Protein AF-A0A1M3BDH1-F1 (afdb_monomer_lite)

Sequence (117 aa):
MFLRNKLSYFINWSAKTAGNPFTFVIALIILFIWLLIGLWRGFSAEWLLILDTIATINASLMVFIIQNTQLRENKALHLKIDGLIKATKDVTNELIAIETAEEEKIEKLRSELIDDL

Radius of gyration: 25.89 Å; chains: 1; bounding box: 46×57×61 Å

Secondary structure (DSSP, 8-state):
-HHHHHHHHHHHHHHHHHTSHHHHHHHHHHHHHHHHHHHHTT--HHHHHHHHHHHHHHHHHHHHHHHHHHHHHHHHHHHHHHHHHHHSTT--HHHHTGGGS-HHHHHHHHHHHHHT-

Foldseek 3Di:
DVVVVVVVVVVVVCVVLVPDVVNVVVVVVVVVVLVVVCVVVVVDPVSVVVVVVVVVVVVVVVVVVCVVVVVVVVVVVLVVVLVVQVVDPPDDPCVSVVVPDDPVVNVVVVVVVVVVD

Structure (mmCIF, N/CA/C/O backbone):
data_AF-A0A1M3BDH1-F1
#
_entry.id   AF-A0A1M3BDH1-F1
#
loop_
_atom_site.group_PDB
_atom_site.id
_atom_site.type_symbol
_atom_site.label_atom_id
_atom_site.label_alt_id
_atom_site.label_comp_id
_atom_site.label_asym_id
_atom_site.label_entity_id
_atom_site.label_seq_id
_atom_site.pdbx_PDB_ins_code
_atom_site.Cartn_x
_atom_site.Cartn_y
_atom_site.Cartn_z
_atom_site.occupancy
_atom_site.B_iso_or_equiv
_atom_site.auth_seq_id
_atom_site.auth_comp_id
_atom_site.auth_asym_id
_atom_site.auth_atom_id
_atom_site.pdbx_PDB_model_num
ATOM 1 N N . MET A 1 1 ? 3.274 30.036 5.126 1.00 50.44 1 MET A N 1
ATOM 2 C CA . MET A 1 1 ? 1.935 30.369 4.573 1.00 50.44 1 MET A CA 1
ATOM 3 C C . MET A 1 1 ? 1.907 30.388 3.036 1.00 50.44 1 MET A C 1
ATOM 5 O O . MET A 1 1 ? 1.033 29.745 2.472 1.00 50.44 1 MET A O 1
ATOM 9 N N . PHE A 1 2 ? 2.882 31.002 2.343 1.00 51.62 2 PHE A N 1
ATOM 10 C CA . PHE A 1 2 ? 2.951 31.056 0.864 1.00 51.62 2 PHE A CA 1
ATOM 11 C C . PHE A 1 2 ? 3.079 29.700 0.132 1.00 51.62 2 PHE A C 1
ATOM 13 O O . PHE A 1 2 ? 2.505 29.541 -0.944 1.00 51.62 2 PHE A O 1
ATOM 20 N N . LEU A 1 3 ? 3.764 28.701 0.709 1.00 56.53 3 LEU A N 1
ATOM 21 C CA . LEU A 1 3 ? 3.866 27.361 0.101 1.00 56.53 3 LEU A CA 1
ATOM 22 C C . LEU A 1 3 ? 2.522 26.619 0.041 1.00 56.53 3 LEU A C 1
ATOM 24 O O . LEU A 1 3 ? 2.271 25.881 -0.908 1.00 56.53 3 LEU A O 1
ATOM 28 N N . ARG A 1 4 ? 1.636 26.846 1.019 1.00 54.53 4 ARG A N 1
ATOM 29 C CA . ARG A 1 4 ? 0.364 26.119 1.133 1.00 54.53 4 ARG A CA 1
ATOM 30 C C . ARG A 1 4 ? -0.608 26.485 0.011 1.00 54.53 4 ARG A C 1
ATOM 32 O O . ARG A 1 4 ? -1.314 25.612 -0.476 1.00 54.53 4 ARG A O 1
ATOM 39 N N . ASN A 1 5 ? -0.584 27.744 -0.433 1.00 56.50 5 ASN A N 1
ATOM 40 C CA . ASN A 1 5 ? -1.422 28.212 -1.536 1.00 56.50 5 ASN A CA 1
ATOM 41 C C . ASN A 1 5 ? -0.896 27.719 -2.892 1.00 56.50 5 ASN A C 1
ATOM 43 O O . ASN A 1 5 ? -1.677 27.233 -3.697 1.00 56.50 5 ASN A O 1
ATOM 47 N N . LYS A 1 6 ? 0.420 27.759 -3.152 1.00 60.91 6 LYS A N 1
ATOM 48 C CA . LYS A 1 6 ? 0.968 27.207 -4.409 1.00 60.91 6 LYS A CA 1
ATOM 49 C C . LYS A 1 6 ? 0.710 25.704 -4.535 1.00 60.91 6 LYS A C 1
ATOM 51 O O . LYS A 1 6 ? 0.352 25.236 -5.613 1.00 60.91 6 LYS A O 1
ATOM 56 N N . LEU A 1 7 ? 0.834 24.973 -3.427 1.00 64.69 7 LEU A N 1
ATOM 57 C CA . LEU A 1 7 ? 0.566 23.543 -3.392 1.00 64.69 7 LEU A CA 1
ATOM 58 C C . LEU A 1 7 ? -0.923 23.240 -3.601 1.00 64.69 7 LEU A C 1
ATOM 60 O O . LEU A 1 7 ? -1.243 22.369 -4.396 1.00 64.69 7 LEU A O 1
ATOM 64 N N . SER A 1 8 ? -1.842 23.975 -2.965 1.00 59.38 8 SER A N 1
ATOM 65 C CA . SER A 1 8 ? -3.281 23.751 -3.158 1.00 59.38 8 SER A CA 1
ATOM 66 C C . SER A 1 8 ? -3.758 24.100 -4.572 1.00 59.38 8 SER A C 1
ATOM 68 O O . SER A 1 8 ? -4.614 23.400 -5.108 1.00 59.38 8 SER A O 1
ATOM 70 N N . TYR A 1 9 ? -3.169 25.113 -5.218 1.00 64.44 9 TYR A N 1
ATOM 71 C CA . TYR A 1 9 ? -3.402 25.401 -6.638 1.00 64.44 9 TYR A CA 1
ATOM 72 C C . TYR A 1 9 ? -2.867 24.287 -7.550 1.00 64.44 9 TYR A C 1
ATOM 74 O O . TYR A 1 9 ? -3.577 23.863 -8.458 1.00 64.44 9 TYR A O 1
ATOM 82 N N . PHE A 1 10 ? -1.665 23.764 -7.285 1.00 65.62 10 PHE A N 1
ATOM 83 C CA . PHE A 1 10 ? -1.099 22.632 -8.027 1.00 65.62 10 PHE A CA 1
ATOM 84 C C . PHE A 1 10 ? -1.916 21.347 -7.834 1.00 65.62 10 PHE A C 1
ATOM 86 O O . PHE A 1 10 ? -2.188 20.639 -8.796 1.00 65.62 10 PHE A O 1
ATOM 93 N N . ILE A 1 11 ? -2.371 21.075 -6.609 1.00 62.09 11 ILE A N 1
ATOM 94 C CA . ILE A 1 11 ? -3.212 19.919 -6.276 1.00 62.09 11 ILE A CA 1
ATOM 95 C C . ILE A 1 11 ? -4.572 20.023 -6.974 1.00 62.09 11 ILE A C 1
ATOM 97 O O . ILE A 1 11 ? -5.006 19.055 -7.588 1.00 62.09 11 ILE A O 1
ATOM 101 N N . ASN A 1 12 ? -5.225 21.190 -6.951 1.00 63.22 12 ASN A N 1
ATOM 102 C CA . ASN A 1 12 ? -6.522 21.383 -7.609 1.00 63.22 12 ASN A CA 1
ATOM 103 C C . ASN A 1 12 ? -6.424 21.363 -9.144 1.00 63.22 12 ASN A C 1
ATOM 105 O O . ASN A 1 12 ? -7.340 20.879 -9.810 1.00 63.22 12 ASN A O 1
ATOM 109 N N . TRP A 1 13 ? -5.321 21.860 -9.712 1.00 63.56 13 TRP A N 1
ATOM 110 C CA . TRP A 1 13 ? -5.037 21.764 -11.145 1.00 63.56 13 TRP A CA 1
ATOM 111 C C . TRP A 1 13 ? -4.768 20.313 -11.563 1.00 63.56 13 TRP A C 1
ATOM 113 O O . TRP A 1 13 ? -5.408 19.817 -12.489 1.00 63.56 13 TRP A O 1
ATOM 123 N N . SER A 1 14 ? -3.922 19.592 -10.826 1.00 55.09 14 SER A N 1
ATOM 124 C CA . SER A 1 14 ? -3.660 18.167 -11.047 1.00 55.09 14 SER A CA 1
ATOM 125 C C . SER A 1 14 ? -4.921 17.316 -10.881 1.00 55.09 14 SER A C 1
ATOM 127 O O . SER A 1 14 ? -5.172 16.457 -11.715 1.00 55.09 14 SER A O 1
ATOM 129 N N . ALA A 1 15 ? -5.774 17.594 -9.888 1.00 54.66 15 ALA A N 1
ATOM 130 C CA . ALA A 1 15 ? -7.031 16.873 -9.665 1.00 54.66 15 ALA A CA 1
ATOM 131 C C . ALA A 1 15 ? -8.067 17.102 -10.782 1.00 54.66 15 ALA A C 1
ATOM 133 O O . ALA A 1 15 ? -8.720 16.155 -11.216 1.00 54.66 15 ALA A O 1
ATOM 134 N N . LYS A 1 16 ? -8.194 18.333 -11.304 1.00 58.09 16 LYS A N 1
ATOM 135 C CA . LYS A 1 16 ? -9.065 18.628 -12.460 1.00 58.09 16 LYS A CA 1
ATOM 136 C C . LYS A 1 16 ? -8.549 18.026 -13.764 1.00 58.09 16 LYS A C 1
ATOM 138 O O . LYS A 1 16 ? -9.344 17.695 -14.639 1.00 58.09 16 LYS A O 1
ATOM 143 N N . THR A 1 17 ? -7.234 17.896 -13.897 1.00 53.50 17 THR A N 1
ATOM 144 C CA . THR A 1 17 ? -6.603 17.362 -15.106 1.00 53.50 17 THR A CA 1
ATOM 145 C C . THR A 1 17 ? -6.604 15.830 -15.064 1.00 53.50 17 THR A C 1
ATOM 147 O O . THR A 1 17 ? -6.958 15.198 -16.048 1.00 53.50 17 THR A O 1
ATOM 150 N N . ALA A 1 18 ? -6.369 15.200 -13.911 1.00 54.16 18 ALA A N 1
ATOM 151 C CA . ALA A 1 18 ? -6.390 13.742 -13.745 1.00 54.16 18 ALA A CA 1
ATOM 152 C C . ALA A 1 18 ? -7.740 13.077 -14.091 1.00 54.16 18 ALA A C 1
ATOM 154 O O . ALA A 1 18 ? -7.754 11.919 -14.495 1.00 54.16 18 ALA A O 1
ATOM 155 N N . GLY A 1 19 ? -8.861 13.801 -13.977 1.00 45.47 19 GLY A N 1
ATOM 156 C CA . GLY A 1 19 ? -10.199 13.309 -14.336 1.00 45.47 19 GLY A CA 1
ATOM 157 C C . GLY A 1 19 ? -10.628 13.548 -15.791 1.00 45.47 19 GLY A C 1
ATOM 158 O O . GLY A 1 19 ? -11.741 13.182 -16.157 1.00 45.47 19 GLY A O 1
ATOM 159 N N . ASN A 1 20 ? -9.794 14.185 -16.621 1.00 54.88 20 ASN A N 1
ATOM 160 C CA . ASN A 1 20 ? -10.134 14.511 -18.006 1.00 54.88 20 ASN A CA 1
ATOM 161 C C . ASN A 1 20 ? -9.581 13.428 -18.962 1.00 54.88 20 ASN A C 1
ATOM 163 O O . ASN A 1 20 ? -8.371 13.183 -18.940 1.00 54.88 20 ASN A O 1
ATOM 167 N N . PRO A 1 21 ? -10.406 12.814 -19.838 1.00 58.00 21 PRO A N 1
ATOM 168 C CA . PRO A 1 21 ? -9.959 11.870 -20.873 1.00 58.00 21 PRO A CA 1
ATOM 169 C C . PRO A 1 21 ? -8.755 12.362 -21.688 1.00 58.00 21 PRO A C 1
ATOM 171 O O . PRO A 1 21 ? -7.918 11.573 -22.120 1.00 58.00 21 PRO A O 1
ATOM 174 N N . PHE A 1 22 ? -8.626 13.680 -21.848 1.00 64.62 22 PHE A N 1
ATOM 175 C CA . PHE A 1 22 ? -7.516 14.319 -22.552 1.00 64.62 22 PHE A CA 1
ATOM 176 C C . PHE A 1 22 ? -6.141 14.024 -21.925 1.00 64.62 22 PHE A C 1
ATOM 178 O O . PHE A 1 22 ? -5.146 13.867 -22.625 1.00 64.62 22 PHE A O 1
ATOM 185 N N . THR A 1 23 ? -6.078 13.893 -20.606 1.00 66.56 23 THR A N 1
ATOM 186 C CA . THR A 1 23 ? -4.838 13.658 -19.851 1.00 66.56 23 THR A CA 1
ATOM 187 C C . THR A 1 23 ? -4.374 12.218 -19.985 1.00 66.56 23 THR A C 1
ATOM 189 O O . THR A 1 23 ? -3.178 11.956 -20.075 1.00 66.56 23 THR A O 1
ATOM 192 N N . PHE A 1 24 ? -5.327 11.289 -20.079 1.00 63.94 24 PHE A N 1
ATOM 193 C CA . PHE A 1 24 ? -5.059 9.895 -20.409 1.00 63.94 24 PHE A CA 1
ATOM 194 C C . PHE A 1 24 ? -4.503 9.761 -21.832 1.00 63.94 24 PHE A C 1
ATOM 196 O O . PHE A 1 24 ? -3.509 9.072 -22.044 1.00 63.94 24 PHE A O 1
ATOM 203 N N . VAL A 1 25 ? -5.075 10.490 -22.797 1.00 76.06 25 VAL A N 1
ATOM 204 C CA . VAL A 1 25 ? -4.575 10.521 -24.181 1.00 76.06 25 VAL A CA 1
ATOM 205 C C . VAL A 1 25 ? -3.166 11.115 -24.256 1.00 76.06 25 VAL A C 1
ATOM 207 O O . VAL A 1 25 ? -2.302 10.548 -24.918 1.00 76.06 25 VAL A O 1
ATOM 210 N N . ILE A 1 26 ? -2.887 12.209 -23.542 1.00 76.56 26 ILE A N 1
ATOM 211 C CA . ILE A 1 26 ? -1.537 12.790 -23.474 1.00 76.56 26 ILE A CA 1
ATOM 212 C C . ILE A 1 26 ? -0.545 11.808 -22.834 1.00 76.56 26 ILE A C 1
ATOM 214 O O . ILE A 1 26 ? 0.552 11.629 -23.358 1.00 76.56 26 ILE A O 1
ATOM 218 N N . ALA A 1 27 ? -0.924 11.135 -21.744 1.00 74.25 27 ALA A N 1
ATOM 219 C CA . ALA A 1 27 ? -0.088 10.116 -21.112 1.00 74.25 27 ALA A CA 1
ATOM 220 C C . ALA A 1 27 ? 0.211 8.948 -22.067 1.00 74.25 27 ALA A C 1
ATOM 222 O O . ALA A 1 27 ? 1.358 8.513 -22.159 1.00 74.25 27 ALA A O 1
ATOM 223 N N . LEU A 1 28 ? -0.784 8.494 -22.837 1.00 78.75 28 LEU A N 1
ATOM 224 C CA . LEU A 1 28 ? -0.601 7.480 -23.876 1.00 78.75 28 LEU A CA 1
ATOM 225 C C . LEU A 1 28 ? 0.357 7.946 -24.974 1.00 78.75 28 LEU A C 1
ATOM 227 O O . LEU A 1 28 ? 1.232 7.182 -25.363 1.00 78.75 28 LEU A O 1
ATOM 231 N N . ILE A 1 29 ? 0.239 9.190 -25.444 1.00 84.88 29 ILE A N 1
ATOM 232 C CA . ILE A 1 29 ? 1.147 9.758 -26.452 1.00 84.88 29 ILE A CA 1
ATOM 233 C C . ILE A 1 29 ? 2.582 9.808 -25.919 1.00 84.88 29 ILE A C 1
ATOM 235 O O . ILE A 1 29 ? 3.509 9.430 -26.630 1.00 84.88 29 ILE A O 1
ATOM 239 N N . ILE A 1 30 ? 2.777 10.221 -24.664 1.00 84.94 30 ILE A N 1
ATOM 240 C CA . ILE A 1 30 ? 4.099 10.252 -24.022 1.00 84.94 30 ILE A CA 1
ATOM 241 C C . ILE A 1 30 ? 4.697 8.842 -23.942 1.00 84.94 30 ILE A C 1
ATOM 243 O O . ILE A 1 30 ? 5.859 8.656 -24.304 1.00 84.94 30 ILE A O 1
ATOM 247 N N . LEU A 1 31 ? 3.907 7.843 -23.534 1.00 82.81 31 LEU A N 1
ATOM 248 C CA . LEU A 1 31 ? 4.332 6.439 -23.524 1.00 82.81 31 LEU A CA 1
ATOM 249 C C . LEU A 1 31 ? 4.691 5.942 -24.931 1.00 82.81 31 LEU A C 1
ATOM 251 O O . LEU A 1 31 ? 5.695 5.254 -25.103 1.00 82.81 31 LEU A O 1
ATOM 255 N N . PHE A 1 32 ? 3.914 6.327 -25.946 1.00 85.88 32 PHE A N 1
ATOM 256 C CA . PHE A 1 32 ? 4.149 5.943 -27.338 1.00 85.88 32 PHE A CA 1
ATOM 257 C C . PHE A 1 32 ? 5.439 6.551 -27.897 1.00 85.88 32 PHE A C 1
ATOM 259 O O . PHE A 1 32 ? 6.229 5.855 -28.531 1.00 85.88 32 PHE A O 1
ATOM 266 N N . ILE A 1 33 ? 5.683 7.838 -27.630 1.00 86.50 33 ILE A N 1
ATOM 267 C CA . ILE A 1 33 ? 6.923 8.528 -28.008 1.00 86.50 33 ILE A CA 1
ATOM 268 C C . ILE A 1 33 ? 8.117 7.853 -27.334 1.00 86.50 33 ILE A C 1
ATOM 270 O O . ILE A 1 33 ? 9.118 7.577 -27.989 1.00 86.50 33 ILE A O 1
ATOM 274 N N . TRP A 1 34 ? 8.006 7.537 -26.045 1.00 83.19 34 TRP A N 1
ATOM 275 C CA . TRP A 1 34 ? 9.058 6.843 -25.308 1.00 83.19 34 TRP A CA 1
ATOM 276 C C . TRP A 1 34 ? 9.368 5.460 -25.911 1.00 83.19 34 TRP A C 1
ATOM 278 O O . TRP A 1 34 ? 10.535 5.124 -26.117 1.00 83.19 34 TRP A O 1
ATOM 288 N N . LEU A 1 35 ? 8.336 4.698 -26.293 1.00 82.12 35 LEU A N 1
ATOM 289 C CA . LEU A 1 35 ? 8.471 3.391 -26.946 1.00 82.12 35 LEU A CA 1
ATOM 290 C C . LEU A 1 35 ? 9.134 3.502 -28.328 1.00 82.12 35 LEU A C 1
ATOM 292 O O . LEU A 1 35 ? 10.010 2.701 -28.655 1.00 82.12 35 LEU A O 1
ATOM 296 N N . LEU A 1 36 ? 8.779 4.522 -29.116 1.00 84.38 36 LEU A N 1
ATOM 297 C CA . LEU A 1 36 ? 9.407 4.804 -30.412 1.00 84.38 36 LEU A CA 1
ATOM 298 C C . LEU A 1 36 ? 10.895 5.153 -30.275 1.00 84.38 36 LEU A C 1
ATOM 300 O O . LEU A 1 36 ? 11.706 4.711 -31.090 1.00 84.38 36 LEU A O 1
ATOM 304 N N . ILE A 1 37 ? 11.280 5.892 -29.230 1.00 83.44 37 ILE A N 1
ATOM 305 C CA . ILE A 1 37 ? 12.695 6.169 -28.941 1.00 83.44 37 ILE A CA 1
ATOM 306 C C . ILE A 1 37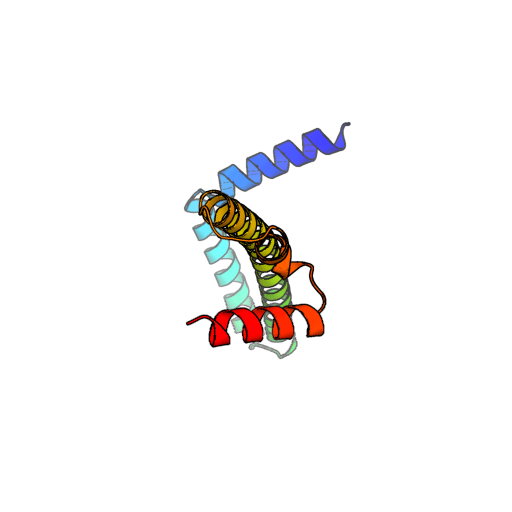 ? 13.428 4.867 -28.570 1.00 83.44 37 ILE A C 1
ATOM 308 O O . ILE A 1 37 ? 14.548 4.643 -29.032 1.00 83.44 37 ILE A O 1
ATOM 312 N N . GLY A 1 38 ? 12.788 3.981 -27.798 1.00 77.56 38 GLY A N 1
ATOM 313 C CA . GLY A 1 38 ? 13.318 2.654 -27.466 1.00 77.56 38 GLY A CA 1
ATOM 314 C C . GLY A 1 38 ? 13.536 1.758 -28.693 1.00 77.56 38 GLY A C 1
ATOM 315 O O . GLY A 1 38 ? 14.593 1.134 -28.811 1.00 77.56 38 GLY A O 1
ATOM 316 N N . LEU A 1 39 ? 12.591 1.762 -29.643 1.00 77.69 39 LEU A N 1
ATOM 317 C CA . LEU A 1 39 ? 12.696 1.078 -30.941 1.00 77.69 39 LEU A CA 1
ATOM 318 C C . LEU A 1 39 ? 13.911 1.557 -31.744 1.00 77.69 39 LEU A C 1
ATOM 320 O O . LEU A 1 39 ? 14.621 0.747 -32.335 1.00 77.69 39 LEU A O 1
ATOM 324 N N . TRP A 1 40 ? 14.182 2.864 -31.734 1.00 77.25 40 TRP A N 1
ATOM 325 C CA . TRP A 1 40 ? 15.301 3.434 -32.484 1.00 77.25 40 TRP A CA 1
ATOM 326 C C . TRP A 1 40 ? 16.666 3.125 -31.853 1.00 77.25 40 TRP A C 1
ATOM 328 O O . TRP A 1 40 ? 17.664 3.005 -32.560 1.00 77.25 40 TRP A O 1
ATOM 338 N N . ARG A 1 41 ? 16.712 2.961 -30.523 1.00 71.62 41 ARG A N 1
ATOM 339 C CA . ARG A 1 41 ? 17.919 2.605 -29.756 1.00 71.62 41 ARG A CA 1
ATOM 340 C C . ARG A 1 41 ? 18.114 1.096 -29.547 1.00 71.62 41 ARG A C 1
ATOM 342 O O . ARG A 1 41 ? 19.046 0.709 -28.846 1.00 71.62 41 ARG A O 1
ATOM 349 N N . GLY A 1 42 ? 17.262 0.258 -30.142 1.00 74.19 42 GLY A N 1
ATOM 350 C CA . GLY A 1 42 ? 17.400 -1.201 -30.129 1.00 74.19 42 GLY A CA 1
ATOM 351 C C . GLY A 1 42 ? 17.091 -1.876 -28.789 1.00 74.19 42 GLY A C 1
ATOM 352 O O . GLY A 1 42 ? 17.631 -2.947 -28.538 1.00 74.19 42 GLY A O 1
ATOM 353 N N . PHE A 1 43 ? 16.256 -1.266 -27.933 1.00 69.62 43 PHE A N 1
ATOM 354 C CA . PHE A 1 43 ? 15.894 -1.786 -26.601 1.00 69.62 43 PHE A CA 1
ATOM 355 C C . PHE A 1 43 ? 17.105 -2.233 -25.759 1.00 69.62 43 PHE A C 1
ATOM 357 O O . PHE A 1 43 ? 17.180 -3.374 -25.303 1.00 69.62 43 PHE A O 1
ATOM 364 N N . SER A 1 44 ? 18.079 -1.341 -25.552 1.00 76.50 44 SER A N 1
ATOM 365 C CA . SER A 1 44 ? 19.239 -1.667 -24.716 1.00 76.50 44 SER A CA 1
ATOM 366 C C . SER A 1 44 ? 18.842 -1.955 -23.257 1.00 76.50 44 SER A C 1
ATOM 368 O O . SER A 1 44 ? 17.803 -1.499 -22.773 1.00 76.50 44 SER A O 1
ATOM 370 N N . ALA A 1 45 ? 19.692 -2.685 -22.528 1.00 76.50 45 ALA A N 1
ATOM 371 C CA . ALA A 1 45 ? 19.447 -3.041 -21.126 1.00 76.50 45 ALA A CA 1
ATOM 372 C C . ALA A 1 45 ? 19.166 -1.815 -20.230 1.00 76.50 45 ALA A C 1
ATOM 374 O O . ALA A 1 45 ? 18.304 -1.871 -19.358 1.00 76.50 45 ALA A O 1
ATOM 375 N N . GLU A 1 46 ? 19.825 -0.682 -20.492 1.00 81.69 46 GLU A N 1
ATOM 376 C CA . GLU A 1 46 ? 19.600 0.583 -19.777 1.00 81.69 46 GLU A CA 1
ATOM 377 C C . GLU A 1 46 ? 18.196 1.165 -20.015 1.00 81.69 46 GLU A C 1
ATOM 379 O O . GLU A 1 46 ? 17.602 1.741 -19.106 1.00 81.69 46 GLU A O 1
ATOM 384 N N . TRP A 1 47 ? 17.636 0.991 -21.218 1.00 80.38 47 TRP A N 1
ATOM 385 C CA . TRP A 1 47 ? 16.285 1.460 -21.547 1.00 80.38 47 TRP A CA 1
ATOM 386 C C . TRP A 1 47 ? 15.207 0.695 -20.791 1.00 80.38 47 TRP A C 1
ATOM 388 O O . TRP A 1 47 ? 14.256 1.294 -20.289 1.00 80.38 47 TRP A O 1
ATOM 398 N N . LEU A 1 48 ? 15.361 -0.623 -20.697 1.00 79.62 48 LEU A N 1
ATOM 399 C CA . LEU A 1 48 ? 14.429 -1.478 -19.968 1.00 79.62 48 LEU A CA 1
ATOM 400 C C . LEU A 1 48 ? 14.541 -1.265 -18.451 1.00 79.62 48 LEU A C 1
ATOM 402 O O . LEU A 1 48 ? 13.518 -1.204 -17.772 1.00 79.62 48 LEU A O 1
ATOM 406 N N . LEU A 1 49 ? 15.760 -1.062 -17.935 1.00 85.31 49 LEU A N 1
ATOM 407 C CA . LEU A 1 49 ? 16.018 -0.828 -16.509 1.00 85.31 49 LEU A CA 1
ATOM 408 C C . LEU A 1 49 ? 15.257 0.392 -15.970 1.00 85.31 49 LEU A C 1
ATOM 410 O O . LEU A 1 49 ? 14.740 0.357 -14.853 1.00 85.31 49 LEU A O 1
ATOM 414 N N . ILE A 1 50 ? 15.133 1.458 -16.766 1.00 83.00 50 ILE A N 1
ATOM 415 C CA . ILE A 1 50 ? 14.389 2.663 -16.372 1.00 83.00 50 ILE A CA 1
ATOM 416 C C . ILE A 1 50 ? 12.900 2.353 -16.155 1.00 83.00 50 ILE A C 1
ATOM 418 O O . ILE A 1 50 ? 12.335 2.791 -15.152 1.00 83.00 50 ILE A O 1
ATOM 422 N N . LEU A 1 51 ? 12.263 1.591 -17.053 1.00 82.81 51 LEU A N 1
ATOM 423 C CA . LEU A 1 51 ? 10.851 1.223 -16.887 1.00 82.81 51 LEU A CA 1
ATOM 424 C C . LEU A 1 51 ? 10.632 0.340 -15.673 1.00 82.81 51 LEU A C 1
ATOM 426 O O . LEU A 1 51 ? 9.700 0.585 -14.912 1.00 82.81 51 LEU A O 1
ATOM 430 N N . ASP A 1 52 ? 11.484 -0.661 -15.497 1.00 86.06 52 ASP A N 1
ATOM 431 C CA . ASP A 1 52 ? 11.377 -1.598 -14.386 1.00 86.06 52 ASP A CA 1
ATOM 432 C C . ASP A 1 52 ? 11.531 -0.881 -13.034 1.00 86.06 52 ASP A C 1
ATOM 434 O O . ASP A 1 52 ? 10.726 -1.059 -12.116 1.00 86.06 52 ASP A O 1
ATOM 438 N N . THR A 1 53 ? 12.480 0.057 -12.952 1.00 90.50 53 THR A N 1
ATOM 439 C CA . THR A 1 53 ? 12.684 0.892 -11.761 1.00 90.50 53 THR A CA 1
ATOM 440 C C . THR A 1 53 ? 11.458 1.764 -11.470 1.00 90.50 53 THR A C 1
ATOM 442 O O . THR A 1 53 ? 10.991 1.827 -10.332 1.00 90.50 53 THR A O 1
ATOM 445 N N . ILE A 1 54 ? 10.888 2.417 -12.490 1.00 87.69 54 ILE A N 1
ATOM 446 C CA . ILE A 1 54 ? 9.688 3.258 -12.335 1.00 87.69 54 ILE A CA 1
ATOM 447 C C . ILE A 1 54 ? 8.473 2.417 -11.930 1.00 87.69 54 ILE A C 1
ATOM 449 O O . ILE A 1 54 ? 7.717 2.812 -11.039 1.00 87.69 54 ILE A O 1
ATOM 453 N N . ALA A 1 55 ? 8.276 1.260 -12.562 1.00 87.19 55 ALA A N 1
ATOM 454 C CA . ALA A 1 55 ? 7.185 0.348 -12.247 1.00 87.19 55 ALA A CA 1
ATOM 455 C C . ALA A 1 55 ? 7.283 -0.149 -10.800 1.00 87.19 55 ALA A C 1
ATOM 457 O O . ALA A 1 55 ? 6.284 -0.138 -10.083 1.00 87.19 55 ALA A O 1
ATOM 458 N N . THR A 1 56 ? 8.488 -0.478 -10.337 1.00 91.81 56 THR A N 1
ATOM 459 C CA . THR A 1 56 ? 8.745 -0.923 -8.962 1.00 91.81 56 THR A CA 1
ATOM 460 C C . THR A 1 56 ? 8.453 0.170 -7.935 1.00 91.81 56 THR A C 1
ATOM 462 O O . THR A 1 56 ? 7.822 -0.096 -6.907 1.00 91.81 56 THR A O 1
ATOM 465 N N . ILE A 1 57 ? 8.841 1.420 -8.211 1.00 91.06 57 ILE A N 1
ATOM 466 C CA . ILE A 1 57 ? 8.508 2.566 -7.352 1.00 91.06 57 ILE A CA 1
ATOM 467 C C . ILE A 1 57 ? 6.989 2.762 -7.286 1.00 91.06 57 ILE A C 1
ATOM 469 O O . ILE A 1 57 ? 6.435 2.885 -6.194 1.00 91.06 57 ILE A O 1
ATOM 473 N N . ASN A 1 58 ? 6.301 2.745 -8.433 1.00 88.25 58 ASN A N 1
ATOM 474 C CA . ASN A 1 58 ? 4.844 2.886 -8.487 1.00 88.25 58 ASN A CA 1
ATOM 475 C C . ASN A 1 58 ? 4.124 1.747 -7.757 1.00 88.25 58 ASN A C 1
ATOM 477 O O . ASN A 1 58 ? 3.179 2.003 -7.015 1.00 88.25 58 ASN A O 1
ATOM 481 N N . ALA A 1 59 ? 4.577 0.505 -7.922 1.00 91.75 59 ALA A N 1
ATOM 482 C CA . ALA A 1 59 ? 4.029 -0.649 -7.221 1.00 91.75 59 ALA A CA 1
ATOM 483 C C . ALA A 1 59 ? 4.229 -0.530 -5.704 1.00 91.75 59 ALA A C 1
ATOM 485 O O . ALA A 1 59 ? 3.284 -0.722 -4.943 1.00 91.75 59 ALA A O 1
ATOM 486 N N . SER A 1 60 ? 5.424 -0.134 -5.258 1.00 87.56 60 SER A N 1
ATOM 487 C CA . SER A 1 60 ? 5.717 0.088 -3.835 1.00 87.56 60 SER A CA 1
ATOM 488 C C . SER A 1 60 ? 4.833 1.190 -3.247 1.00 87.56 60 SER A C 1
ATOM 490 O O . SER A 1 60 ? 4.280 1.042 -2.156 1.00 87.56 60 SER A O 1
ATOM 492 N N . LEU A 1 61 ? 4.630 2.276 -3.999 1.00 86.56 61 LEU A N 1
ATOM 493 C CA . LEU A 1 61 ? 3.718 3.354 -3.626 1.00 86.56 61 LEU A CA 1
ATOM 494 C C . LEU A 1 61 ? 2.262 2.872 -3.562 1.00 86.56 61 LEU A C 1
ATOM 496 O O . LEU A 1 61 ? 1.552 3.199 -2.615 1.00 86.56 61 LEU A O 1
ATOM 500 N N . MET A 1 62 ? 1.817 2.079 -4.536 1.00 89.88 62 MET A N 1
ATOM 501 C CA . MET A 1 62 ? 0.479 1.488 -4.558 1.00 89.88 62 MET A CA 1
ATOM 502 C C . MET A 1 62 ? 0.248 0.593 -3.339 1.00 89.88 62 MET A C 1
ATOM 504 O O . MET A 1 62 ? -0.774 0.738 -2.673 1.00 89.88 62 MET A O 1
ATOM 508 N N . VAL A 1 63 ? 1.207 -0.273 -3.001 1.00 92.62 63 VAL A N 1
ATOM 509 C CA . VAL A 1 63 ? 1.157 -1.113 -1.797 1.00 92.62 63 VAL A CA 1
ATOM 510 C C . VAL A 1 63 ? 1.052 -0.247 -0.542 1.00 92.62 63 VAL A C 1
ATOM 512 O O . VAL A 1 63 ? 0.188 -0.506 0.288 1.00 92.62 63 VAL A O 1
ATOM 515 N N . PHE A 1 64 ? 1.841 0.822 -0.423 1.00 87.44 64 PHE A N 1
ATOM 516 C CA . PHE A 1 64 ? 1.756 1.749 0.710 1.00 87.44 64 PHE A CA 1
ATOM 517 C C . PHE A 1 64 ? 0.389 2.450 0.811 1.00 87.44 64 PHE A C 1
ATOM 519 O O . PHE A 1 64 ? -0.196 2.529 1.893 1.00 87.44 64 PHE A O 1
ATOM 526 N N . ILE A 1 65 ? -0.155 2.933 -0.313 1.00 81.88 65 ILE A N 1
ATOM 527 C CA . ILE A 1 65 ? -1.480 3.570 -0.363 1.00 81.88 65 ILE A CA 1
ATOM 528 C C . ILE A 1 65 ? -2.562 2.577 0.061 1.00 81.88 65 ILE A C 1
ATOM 530 O O . ILE A 1 65 ? -3.391 2.907 0.911 1.00 81.88 65 ILE A O 1
ATOM 534 N N . ILE A 1 66 ? -2.540 1.366 -0.503 1.00 88.94 66 ILE A N 1
ATOM 535 C CA . ILE A 1 66 ? -3.479 0.299 -0.155 1.00 88.94 66 ILE A CA 1
ATOM 536 C C . ILE A 1 66 ? -3.358 -0.013 1.333 1.00 88.94 66 ILE A C 1
ATOM 538 O O . ILE A 1 66 ? -4.363 0.040 2.028 1.00 88.94 66 ILE A O 1
ATOM 542 N N . GLN A 1 67 ? -2.152 -0.247 1.854 1.00 86.19 67 GLN A N 1
ATOM 543 C CA . GLN A 1 67 ? -1.929 -0.523 3.275 1.00 86.19 67 GLN A CA 1
ATOM 544 C C . GLN A 1 67 ? -2.482 0.584 4.181 1.00 86.19 67 GLN A C 1
ATOM 546 O O . GLN A 1 67 ? -3.120 0.282 5.185 1.00 86.19 67 GLN A O 1
ATOM 551 N N . ASN A 1 68 ? -2.307 1.861 3.831 1.00 84.75 68 ASN A N 1
ATOM 552 C CA . ASN A 1 68 ? -2.839 2.975 4.617 1.00 84.75 68 ASN A CA 1
ATOM 553 C C . ASN A 1 68 ? -4.379 3.036 4.605 1.00 84.75 68 ASN A C 1
ATOM 555 O O . ASN A 1 68 ? -4.995 3.310 5.639 1.00 84.75 68 ASN A O 1
ATOM 559 N N . THR A 1 69 ? -5.011 2.773 3.459 1.00 85.69 69 THR A N 1
ATOM 560 C CA . THR A 1 69 ? -6.477 2.690 3.359 1.00 85.69 69 THR A CA 1
ATOM 561 C C . THR A 1 69 ? -7.004 1.487 4.138 1.00 85.69 69 THR A C 1
ATOM 563 O O . THR A 1 69 ? -7.860 1.653 5.005 1.00 85.69 69 THR A O 1
ATOM 566 N N . GLN A 1 70 ? -6.405 0.313 3.930 1.00 89.12 70 GLN A N 1
ATOM 567 C CA . GLN A 1 70 ? -6.757 -0.932 4.612 1.00 89.12 70 GLN A CA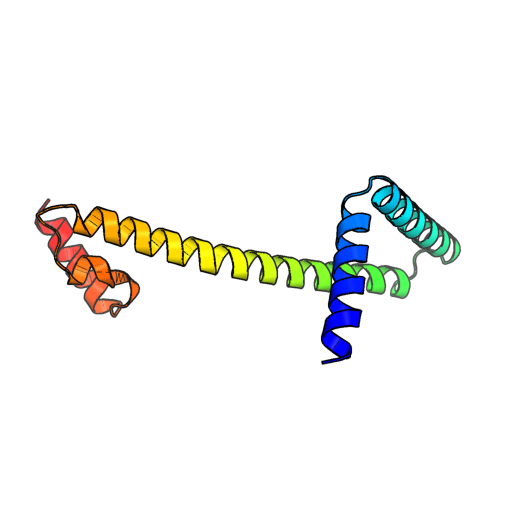 1
ATOM 568 C C . GLN A 1 70 ? -6.578 -0.823 6.132 1.00 89.12 70 GLN A C 1
ATOM 570 O O . GLN A 1 70 ? -7.417 -1.294 6.891 1.00 89.12 70 GLN A O 1
ATOM 575 N N . LEU A 1 71 ? -5.539 -0.134 6.617 1.00 89.50 71 LEU A N 1
ATOM 576 C CA . LEU A 1 71 ? -5.333 0.104 8.050 1.00 89.50 71 LEU A CA 1
ATOM 577 C C . LEU A 1 71 ? -6.480 0.910 8.673 1.00 89.50 71 LEU A C 1
ATOM 579 O O . LEU A 1 71 ? -6.906 0.632 9.795 1.00 89.50 71 LEU A O 1
ATOM 583 N N . ARG A 1 72 ? -6.976 1.932 7.969 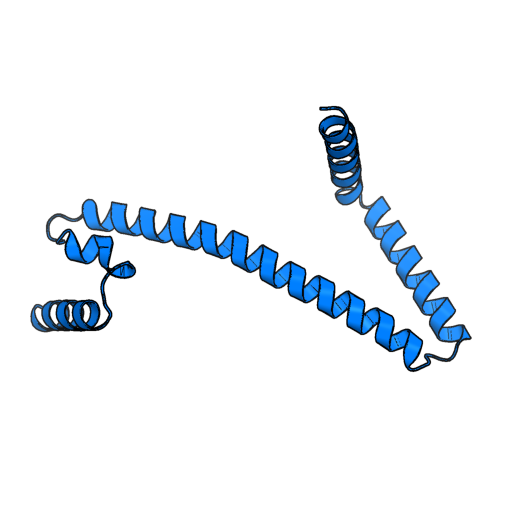1.00 89.38 72 ARG A N 1
ATOM 584 C CA . ARG A 1 72 ? -8.108 2.743 8.434 1.00 89.38 72 ARG A CA 1
ATOM 585 C C . ARG A 1 72 ? -9.405 1.940 8.417 1.0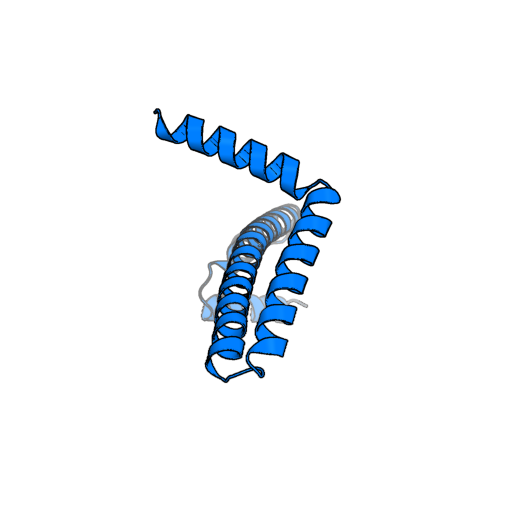0 89.38 72 ARG A C 1
ATOM 587 O O . ARG A 1 72 ? -10.184 2.041 9.3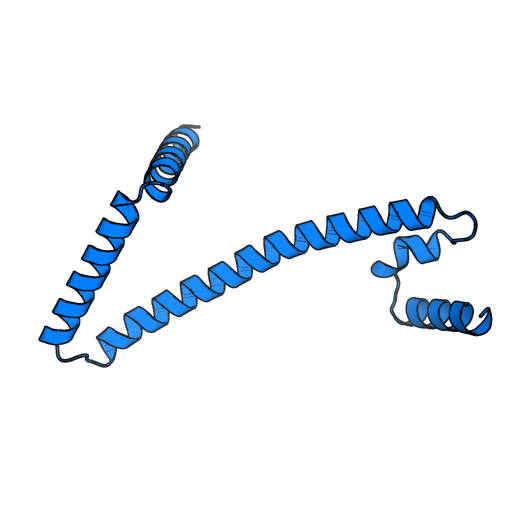62 1.00 89.38 72 ARG A O 1
ATOM 594 N N . GLU A 1 73 ? -9.624 1.170 7.358 1.00 93.31 73 GLU A N 1
ATOM 595 C CA . GLU A 1 73 ? -10.809 0.328 7.197 1.00 93.31 73 GLU A CA 1
ATOM 596 C C . GLU A 1 73 ? -10.854 -0.783 8.247 1.00 93.31 73 GLU A C 1
ATOM 598 O O . GLU A 1 73 ? -11.876 -0.923 8.913 1.00 93.31 73 GLU A O 1
ATOM 603 N N . ASN A 1 74 ? -9.736 -1.470 8.503 1.00 92.69 74 ASN A N 1
ATOM 604 C CA . ASN A 1 74 ? -9.630 -2.465 9.573 1.00 92.69 74 ASN A CA 1
ATOM 605 C C . ASN A 1 74 ? -9.981 -1.868 10.940 1.00 92.69 74 ASN A C 1
ATOM 607 O O . ASN A 1 74 ? -10.802 -2.427 11.657 1.00 92.69 74 ASN A O 1
ATOM 611 N N . LYS A 1 75 ? -9.447 -0.690 11.289 1.00 90.12 75 LYS A N 1
ATOM 612 C CA . LYS A 1 75 ? -9.798 -0.019 12.557 1.00 90.12 75 LYS A CA 1
ATOM 613 C C . LYS A 1 75 ? -11.289 0.302 12.660 1.00 90.12 75 LYS A C 1
ATOM 615 O O . LYS A 1 75 ? -11.885 0.137 13.719 1.00 90.12 75 LYS A O 1
ATOM 620 N N . ALA A 1 76 ? -11.895 0.771 11.572 1.00 91.50 76 ALA A N 1
ATOM 621 C CA . ALA A 1 76 ? -13.327 1.046 11.545 1.00 91.50 76 ALA A CA 1
ATOM 622 C C . ALA A 1 76 ? -14.164 -0.239 11.648 1.00 91.50 76 ALA A C 1
ATOM 624 O O . ALA A 1 76 ? -15.238 -0.215 12.247 1.00 91.50 76 ALA A O 1
ATOM 625 N N . LEU A 1 77 ? -13.683 -1.341 11.070 1.00 92.50 77 LEU A N 1
ATOM 626 C CA . LEU A 1 77 ? -14.306 -2.656 11.149 1.00 92.50 77 LEU A CA 1
ATOM 627 C C . LEU A 1 77 ? -14.252 -3.212 12.576 1.00 92.50 77 LEU A C 1
ATOM 629 O O . LEU A 1 77 ? -15.306 -3.588 13.080 1.00 92.50 77 LEU A O 1
ATOM 633 N N . HIS A 1 78 ? -13.093 -3.165 13.246 1.00 89.81 78 HIS A N 1
ATOM 634 C CA . HIS A 1 78 ? -12.962 -3.535 14.663 1.00 89.81 78 HIS A CA 1
ATOM 635 C C . HIS A 1 78 ? -13.954 -2.751 15.529 1.00 89.81 78 HIS A C 1
ATOM 637 O O . HIS A 1 78 ? -14.839 -3.347 16.123 1.00 89.81 78 HIS A O 1
ATOM 643 N N . LEU A 1 79 ? -13.966 -1.416 15.439 1.00 88.75 79 LEU A N 1
ATOM 644 C CA . LEU A 1 79 ? -14.904 -0.583 16.208 1.00 88.75 79 LEU A CA 1
ATOM 645 C C . LEU A 1 79 ? -16.387 -0.907 15.961 1.00 88.75 79 LEU A C 1
ATOM 647 O O . LEU A 1 79 ? -17.223 -0.769 16.857 1.00 88.75 79 LEU A O 1
ATOM 651 N N . LYS A 1 80 ? -16.750 -1.289 14.731 1.00 89.56 80 LYS A N 1
ATOM 652 C CA . LYS A 1 80 ? -18.121 -1.708 14.409 1.00 89.56 80 LYS A CA 1
ATOM 653 C C . LYS A 1 80 ? -18.452 -3.052 15.052 1.00 89.56 80 LYS A C 1
ATOM 655 O O . LYS A 1 80 ? -19.554 -3.189 15.579 1.00 89.56 80 LYS A O 1
ATOM 660 N N . ILE A 1 81 ? -17.527 -4.010 15.007 1.00 91.62 81 ILE A N 1
ATOM 661 C CA . ILE A 1 81 ? -17.670 -5.316 15.658 1.00 91.62 81 ILE A CA 1
ATOM 662 C C . ILE A 1 81 ? -17.773 -5.128 17.172 1.00 91.62 81 ILE A C 1
ATOM 664 O O . ILE A 1 81 ? -18.729 -5.624 17.755 1.00 91.62 81 ILE A O 1
ATOM 668 N N . ASP A 1 82 ? -16.914 -4.316 17.783 1.00 88.75 82 ASP A N 1
ATOM 669 C CA . ASP A 1 82 ? -16.955 -4.003 19.216 1.00 88.75 82 ASP A CA 1
ATOM 670 C C . ASP A 1 82 ? -18.313 -3.420 19.621 1.00 88.75 82 ASP A C 1
ATOM 672 O O . ASP A 1 82 ? -18.885 -3.782 20.648 1.00 88.75 82 ASP A O 1
ATOM 676 N N . GLY A 1 83 ? -18.877 -2.542 18.783 1.00 84.94 83 GLY A N 1
ATOM 677 C CA . GLY A 1 83 ? -20.216 -1.990 18.973 1.00 84.94 83 GLY A CA 1
ATOM 678 C C . GLY A 1 83 ? -21.331 -3.041 18.901 1.00 84.94 83 GLY A C 1
ATOM 679 O O . GLY A 1 83 ? -22.270 -2.980 19.695 1.00 84.94 83 GLY A O 1
ATOM 680 N N . LEU A 1 84 ? -21.232 -4.010 17.984 1.00 88.19 84 LEU A N 1
ATOM 681 C CA . LEU A 1 84 ? -22.184 -5.123 17.863 1.00 88.19 84 LEU A CA 1
ATOM 682 C C . LEU A 1 84 ? -22.058 -6.115 19.026 1.00 88.19 84 LEU A C 1
ATOM 684 O O . LEU A 1 84 ? -23.069 -6.528 19.595 1.00 88.19 84 LEU A O 1
ATOM 688 N N . ILE A 1 85 ? -20.830 -6.456 19.416 1.00 86.38 85 ILE A N 1
ATOM 689 C CA . ILE A 1 85 ? -20.546 -7.329 20.556 1.00 86.38 85 ILE A CA 1
ATOM 690 C C . ILE A 1 85 ? -21.080 -6.687 21.838 1.00 86.38 85 ILE A C 1
ATOM 692 O O . ILE A 1 85 ? -21.818 -7.327 22.578 1.00 86.38 85 ILE A O 1
ATOM 696 N N . LYS A 1 86 ? -20.821 -5.392 22.053 1.00 84.44 86 LYS A N 1
ATOM 697 C CA . LYS A 1 86 ? -21.340 -4.641 23.206 1.00 84.44 86 LYS A CA 1
ATOM 698 C C . LYS A 1 86 ? -22.870 -4.563 23.250 1.00 84.44 86 LYS A C 1
ATOM 700 O O . LYS A 1 86 ? -23.444 -4.434 24.328 1.00 84.44 86 LYS A O 1
ATOM 705 N N . ALA A 1 87 ? -23.541 -4.599 22.099 1.00 84.75 87 ALA A N 1
ATOM 706 C CA . ALA A 1 87 ? -25.002 -4.647 22.037 1.00 84.75 87 ALA A CA 1
ATOM 707 C C . ALA A 1 87 ? -25.569 -6.032 22.414 1.00 84.75 87 ALA A C 1
ATOM 709 O O . ALA A 1 87 ? -26.765 -6.151 22.689 1.00 84.75 87 ALA A O 1
ATOM 710 N N . THR A 1 88 ? -24.725 -7.065 22.452 1.00 84.81 88 THR A N 1
ATOM 711 C CA . THR A 1 88 ? -25.084 -8.429 22.851 1.00 84.81 88 THR A CA 1
ATOM 712 C C . THR A 1 88 ? -24.952 -8.568 24.371 1.00 84.81 88 THR A C 1
ATOM 714 O O . THR A 1 88 ? -23.949 -8.174 24.956 1.00 84.81 88 THR A O 1
ATOM 717 N N . LYS A 1 89 ? -25.986 -9.100 25.037 1.00 67.31 89 LYS A N 1
ATOM 718 C CA . LYS A 1 89 ? -26.128 -9.046 26.507 1.00 67.31 89 LYS A CA 1
ATOM 719 C C . LYS A 1 89 ? -25.152 -9.914 27.317 1.00 67.31 89 LYS A C 1
ATOM 721 O O . LYS A 1 89 ? -25.049 -9.668 28.512 1.00 67.31 89 LYS A O 1
ATOM 726 N N . ASP A 1 90 ? -24.463 -10.867 26.692 1.00 71.25 90 ASP A N 1
ATOM 727 C CA . ASP A 1 90 ? -23.677 -11.907 27.384 1.00 71.25 90 ASP A CA 1
ATOM 728 C C . ASP A 1 90 ? -22.172 -11.887 27.063 1.00 71.25 90 ASP A C 1
ATOM 730 O O . ASP A 1 90 ? -21.471 -12.865 27.302 1.00 71.25 90 ASP A O 1
ATOM 734 N N . VAL A 1 91 ? -21.638 -10.785 26.522 1.00 74.38 91 VAL A N 1
ATOM 735 C CA . VAL A 1 91 ? -20.210 -10.720 26.166 1.00 74.38 91 VAL A CA 1
ATOM 736 C C . VAL A 1 91 ? -19.404 -9.884 27.159 1.00 74.38 91 VAL A C 1
ATOM 738 O O . VAL A 1 91 ? -19.768 -8.756 27.496 1.00 74.38 91 VAL A O 1
ATOM 741 N N . THR A 1 92 ? -18.281 -10.436 27.628 1.00 76.50 92 THR A N 1
ATOM 742 C CA . THR A 1 92 ? -17.363 -9.771 28.558 1.00 76.50 92 THR A CA 1
ATOM 743 C C . THR A 1 92 ? -16.568 -8.658 27.867 1.00 76.50 92 THR A C 1
ATOM 745 O O . THR A 1 92 ? -16.202 -8.753 26.696 1.00 76.50 92 THR A O 1
ATOM 748 N N . ASN A 1 93 ? -16.233 -7.596 28.609 1.00 77.81 93 ASN A N 1
ATOM 749 C CA . ASN A 1 93 ? -15.389 -6.507 28.093 1.00 77.81 93 ASN A CA 1
ATOM 750 C C . ASN A 1 93 ? -14.003 -6.988 27.632 1.00 77.81 93 ASN A C 1
ATOM 752 O O . ASN A 1 93 ? -13.394 -6.341 26.785 1.00 77.81 93 ASN A O 1
ATOM 756 N N . GLU A 1 94 ? -13.505 -8.100 28.181 1.00 74.75 94 GLU A N 1
ATOM 757 C CA . GLU A 1 94 ? -12.240 -8.697 27.741 1.00 74.75 94 GLU A CA 1
ATOM 758 C C . GLU A 1 94 ? -12.334 -9.277 26.327 1.00 74.75 94 GLU A C 1
ATOM 760 O O . GLU A 1 94 ? -11.365 -9.184 25.580 1.00 74.75 94 GLU A O 1
ATOM 765 N N . LEU A 1 95 ? -13.503 -9.790 25.926 1.00 78.75 95 LEU A N 1
ATOM 766 C CA . LEU A 1 95 ? -13.734 -10.256 24.559 1.00 78.75 95 LEU A CA 1
ATOM 767 C C . LEU A 1 95 ? -13.800 -9.101 23.549 1.00 78.75 95 LEU A C 1
ATOM 769 O O . LEU A 1 95 ? -13.425 -9.270 22.395 1.00 78.75 95 LEU A O 1
ATOM 773 N N . ILE A 1 96 ? -14.287 -7.933 23.983 1.00 83.00 96 ILE A N 1
ATOM 774 C CA . ILE A 1 96 ? -14.430 -6.736 23.139 1.00 83.00 96 ILE A CA 1
ATOM 775 C C . ILE A 1 96 ? -13.066 -6.128 22.785 1.00 83.00 96 ILE A C 1
ATOM 777 O O . ILE A 1 96 ? -12.935 -5.563 21.714 1.00 83.00 96 ILE A O 1
ATOM 781 N N . ALA A 1 97 ? -12.069 -6.232 23.668 1.00 83.56 97 ALA A N 1
ATOM 782 C CA . ALA A 1 97 ? -10.730 -5.663 23.462 1.00 83.56 97 ALA A CA 1
ATOM 783 C C . ALA A 1 97 ? -9.667 -6.733 23.152 1.00 83.56 97 ALA A C 1
ATOM 785 O O . ALA A 1 97 ? -8.474 -6.548 23.433 1.00 83.56 97 ALA A O 1
ATOM 786 N N . ILE A 1 98 ? -10.102 -7.885 22.632 1.00 87.06 98 ILE A N 1
ATOM 787 C CA . ILE A 1 98 ? -9.259 -9.069 22.451 1.00 87.06 98 ILE A CA 1
ATOM 788 C C . ILE A 1 98 ? -8.110 -8.837 21.459 1.00 87.06 98 ILE A C 1
ATOM 790 O O . ILE A 1 98 ? -7.060 -9.457 21.586 1.00 87.06 98 ILE A O 1
ATOM 794 N N . GLU A 1 99 ? -8.243 -7.889 20.528 1.00 83.81 99 GLU A N 1
ATOM 795 C CA . GLU A 1 99 ? -7.204 -7.492 19.571 1.00 83.81 99 GLU A CA 1
ATOM 796 C C . GLU A 1 99 ? -5.984 -6.821 20.218 1.00 83.81 99 GLU A C 1
ATOM 798 O O . GLU A 1 99 ? -4.940 -6.692 19.579 1.00 83.81 99 GLU A O 1
ATOM 803 N N . THR A 1 100 ? -6.106 -6.390 21.477 1.00 84.62 100 THR A N 1
ATOM 804 C CA . THR A 1 100 ? -5.010 -5.811 22.271 1.00 84.62 100 THR A CA 1
ATOM 805 C C . THR A 1 100 ? -4.461 -6.760 23.337 1.00 84.62 100 THR A C 1
ATOM 807 O O . THR A 1 100 ? -3.512 -6.403 24.039 1.00 84.62 100 THR A O 1
ATOM 810 N N . ALA A 1 101 ? -5.050 -7.950 23.479 1.00 87.44 101 ALA A N 1
ATOM 811 C CA . ALA A 1 101 ? -4.638 -8.933 24.469 1.00 87.44 101 ALA A CA 1
ATOM 812 C C . ALA A 1 101 ? -3.371 -9.687 24.033 1.00 87.44 101 ALA A C 1
ATOM 814 O O . ALA A 1 101 ? -3.068 -9.822 22.849 1.00 87.44 101 ALA A O 1
ATOM 815 N N . GLU A 1 102 ? -2.633 -10.202 25.016 1.00 89.00 102 GLU A N 1
ATOM 816 C CA . GLU A 1 102 ? -1.510 -11.105 24.766 1.00 89.00 102 GLU A CA 1
ATOM 817 C C . GLU A 1 102 ? -2.000 -12.441 24.196 1.00 89.00 102 GLU A C 1
ATOM 819 O O . GLU A 1 102 ? -3.078 -12.921 24.547 1.00 89.00 102 GLU A O 1
ATOM 824 N N . GLU A 1 103 ? -1.187 -13.070 23.348 1.00 87.38 103 GLU A N 1
ATOM 825 C CA . GLU A 1 103 ? -1.574 -14.273 22.603 1.00 87.38 103 GLU A CA 1
ATOM 826 C C . GLU A 1 103 ? -1.954 -15.454 23.515 1.00 87.38 103 GLU A C 1
ATOM 828 O O . GLU A 1 103 ? -2.934 -16.147 23.250 1.00 87.38 103 GLU A O 1
ATOM 833 N N . GLU A 1 104 ? -1.276 -15.614 24.658 1.00 87.69 104 GLU A N 1
ATOM 834 C CA . GLU A 1 104 ? -1.639 -16.601 25.691 1.00 87.69 104 GLU A CA 1
ATOM 835 C C . GLU A 1 104 ? -3.053 -16.360 26.249 1.00 87.69 104 GLU A C 1
ATOM 837 O O . GLU A 1 104 ? -3.822 -17.298 26.472 1.00 87.69 104 GLU A O 1
ATOM 842 N N . LYS A 1 105 ? -3.431 -15.090 26.435 1.00 83.62 105 LYS A N 1
ATOM 843 C CA . LYS A 1 105 ? -4.755 -14.706 26.935 1.00 83.62 105 LYS A CA 1
ATOM 844 C C . LYS A 1 105 ? -5.841 -14.915 25.879 1.00 83.62 105 LYS A C 1
ATOM 846 O O . LYS A 1 105 ? -6.944 -15.328 26.233 1.00 83.62 105 LYS A O 1
ATOM 851 N N . ILE A 1 106 ? -5.530 -14.674 24.604 1.00 87.25 106 ILE A N 1
ATOM 852 C CA . ILE A 1 106 ? -6.434 -14.962 23.482 1.00 87.25 106 ILE A CA 1
ATOM 853 C C . ILE A 1 106 ? -6.741 -16.463 23.425 1.00 87.25 106 ILE A C 1
ATOM 855 O O . ILE A 1 106 ? -7.910 -16.837 23.345 1.00 87.25 106 ILE A O 1
ATOM 859 N N . GLU A 1 107 ? -5.720 -17.320 23.513 1.00 87.44 107 GLU A N 1
ATOM 860 C CA . GLU A 1 107 ? -5.912 -18.774 23.447 1.00 87.44 107 GLU A CA 1
ATOM 861 C C . GLU A 1 107 ? -6.710 -19.301 24.648 1.00 87.44 107 GLU A C 1
ATOM 863 O O . GLU A 1 107 ? -7.597 -20.136 24.480 1.00 87.44 107 GLU A O 1
ATOM 868 N N . LYS A 1 108 ? -6.488 -18.745 25.845 1.00 86.25 108 LYS A N 1
ATOM 869 C CA . LYS A 1 108 ? -7.281 -19.081 27.036 1.00 86.25 108 LYS A CA 1
ATOM 870 C C . LYS A 1 108 ? -8.763 -18.712 26.887 1.00 86.25 108 LYS A C 1
ATOM 872 O O . LYS A 1 108 ? -9.635 -19.534 27.164 1.00 86.25 108 LYS A O 1
ATOM 877 N N . LEU A 1 109 ? -9.062 -17.495 26.426 1.00 84.25 109 LEU A N 1
ATOM 878 C CA . LEU A 1 109 ? -10.446 -17.061 26.184 1.00 84.25 109 LEU A CA 1
ATOM 879 C C . LEU A 1 109 ? -11.114 -17.905 25.094 1.00 84.25 109 LEU A C 1
ATOM 881 O O . LEU A 1 109 ? -12.294 -18.235 25.192 1.00 84.25 109 LEU A O 1
ATOM 885 N N . ARG A 1 110 ? -10.352 -18.289 24.065 1.00 83.62 110 ARG A N 1
ATOM 886 C CA . ARG A 1 110 ? -10.819 -19.189 23.013 1.00 83.62 110 ARG A CA 1
ATOM 887 C C . ARG A 1 110 ? -11.169 -20.572 23.559 1.00 83.62 110 ARG A C 1
ATOM 889 O O . ARG A 1 110 ? -12.198 -21.105 23.155 1.00 83.62 110 ARG A O 1
ATOM 896 N N . SER A 1 111 ? -10.354 -21.144 24.449 1.00 86.56 111 SER A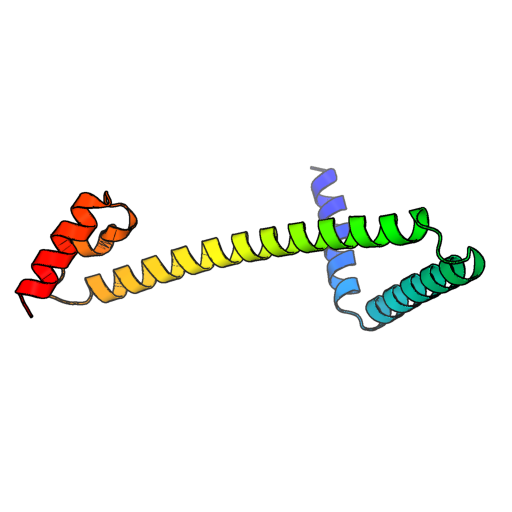 N 1
ATOM 897 C CA . SER A 1 111 ? -10.664 -22.442 25.062 1.00 86.56 111 SER A CA 1
ATOM 898 C C . SER A 1 111 ? -11.919 -22.383 25.931 1.00 86.56 111 SER A C 1
ATOM 900 O O . SER A 1 111 ? -12.780 -23.241 25.785 1.00 86.56 111 SER A O 1
ATOM 902 N N . GLU A 1 112 ? -12.079 -21.335 26.748 1.00 84.62 112 GLU A N 1
ATOM 903 C CA . GLU A 1 112 ? -13.266 -21.158 27.601 1.00 84.62 112 GLU A CA 1
ATOM 904 C C . GLU A 1 112 ? -14.558 -21.043 26.764 1.00 84.62 112 GLU A C 1
ATOM 906 O O . GLU A 1 112 ? -15.564 -21.658 27.095 1.00 84.62 112 GLU A O 1
ATOM 911 N N . LEU A 1 113 ? -14.516 -20.327 25.633 1.00 81.44 113 LEU A N 1
ATOM 912 C CA . LEU A 1 113 ? -15.645 -20.196 24.699 1.00 81.44 113 LEU A CA 1
ATOM 913 C C . LEU A 1 113 ? -16.034 -21.496 23.985 1.00 81.44 113 LEU A C 1
ATOM 915 O O . LEU A 1 113 ? -17.203 -21.676 23.653 1.00 81.44 113 LEU A O 1
ATOM 919 N N . ILE A 1 114 ? -15.057 -22.345 23.659 1.00 83.31 114 ILE A N 1
ATOM 920 C CA . ILE A 1 114 ? -15.304 -23.620 22.971 1.00 83.31 114 ILE A CA 1
ATOM 921 C C . ILE A 1 114 ? -15.862 -24.656 23.951 1.00 83.31 114 ILE A C 1
ATOM 923 O O . ILE A 1 114 ? -16.705 -25.450 23.550 1.00 83.31 114 ILE A O 1
ATOM 927 N N . ASP A 1 115 ? -15.420 -24.634 25.209 1.00 80.56 115 ASP A N 1
ATOM 928 C CA . ASP A 1 115 ? -15.888 -25.563 26.244 1.00 80.56 115 ASP A CA 1
ATOM 929 C C . ASP A 1 115 ? -17.335 -25.276 26.706 1.00 80.56 115 ASP A C 1
ATOM 931 O O . ASP A 1 115 ? -18.017 -26.192 27.165 1.00 80.56 115 ASP A O 1
ATOM 935 N N . ASP A 1 116 ? -17.821 -24.037 26.557 1.00 69.50 116 ASP A N 1
ATOM 936 C CA . ASP A 1 116 ? -19.198 -23.615 26.885 1.00 69.50 116 ASP A CA 1
ATOM 937 C C . ASP A 1 116 ? -20.243 -23.924 25.778 1.00 69.50 116 ASP A C 1
ATOM 939 O O . ASP A 1 116 ? -21.434 -23.640 25.958 1.00 69.50 116 ASP A O 1
ATOM 943 N N . LEU A 1 117 ? -19.823 -24.484 24.631 1.00 59.88 117 LEU A N 1
ATOM 944 C CA . LEU A 1 117 ? -20.623 -24.695 23.405 1.00 59.88 117 LEU A CA 1
ATOM 945 C C . LEU A 1 117 ? -21.030 -26.166 23.202 1.00 59.88 117 LEU A C 1
ATOM 947 O O . LEU A 1 117 ? -22.212 -26.396 22.848 1.00 59.88 117 LEU A O 1
#

pLDDT: mean 78.53, std 11.91, range [45.47, 93.31]